Protein AF-A0A2G9XNH6-F1 (afdb_monomer)

Secondary structure (DSSP, 8-state):
-THHHHHHHHHHHHHHTT--HHHHHHHHHHHHH-HHHHHHHHHHHHHTT-S-HHHHHHHHHHHHHHTTTTHHHHHHHHTT--HHHHHHHHHHHHHHHHHHHHHHHHHHHTTS--

Nearest PDB structures (foldseek):
  6een-assembly1_D  TM=4.115E-01  e=9.585E+00  Zea mays
  4yxz-assembly1_A  TM=2.481E-01  e=5.639E+00  synthetic construct

Sequence (114 aa):
GWIRYIV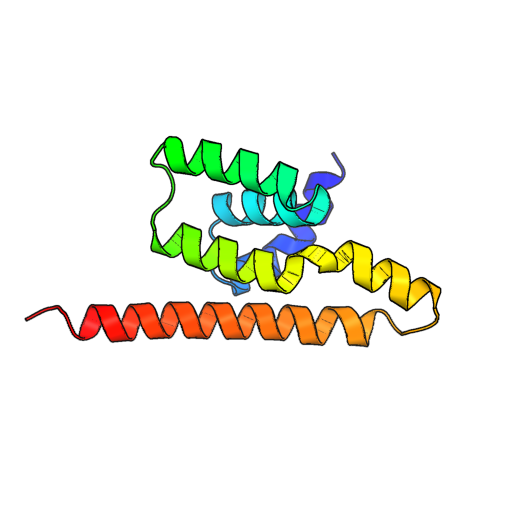ALLAPLLKFMGLDSKLAFLWITAILFGLAYGGSVIMEESKGGRLSKEELETLHLSIGINHSLIEDTLLLVALGLSAFWLYIPRLLMAVVAVHILKLSHNLIQRRWIP

Solvent-accessible surface area (backbone atoms only — not comparable to full-atom values): 6326 Å² total; per-residue (Å²): 114,73,64,59,56,57,47,59,68,46,40,61,59,32,48,70,51,67,40,54,76,70,53,40,51,47,48,51,42,17,49,74,65,29,59,74,54,18,48,52,55,47,49,54,45,45,73,66,69,77,54,55,71,69,57,50,50,48,49,50,55,41,40,66,68,40,50,49,62,58,62,54,41,52,57,42,36,75,72,69,44,64,59,64,78,54,48,53,60,52,54,51,49,33,39,52,53,37,52,50,54,52,48,50,50,56,55,52,56,66,71,71,63,132

Structure (mmCIF, N/CA/C/O backbone):
data_AF-A0A2G9XNH6-F1
#
_entry.id   AF-A0A2G9XNH6-F1
#
loop_
_atom_site.group_PDB
_atom_site.id
_atom_site.type_symbol
_atom_site.label_atom_id
_atom_site.label_alt_id
_atom_site.label_comp_id
_atom_site.label_asym_id
_atom_site.label_entity_id
_atom_site.label_seq_id
_atom_site.pdbx_PDB_ins_code
_atom_site.Cartn_x
_atom_site.Cartn_y
_atom_site.Cartn_z
_atom_site.occupancy
_atom_site.B_iso_or_equiv
_atom_site.auth_seq_id
_atom_site.auth_comp_id
_atom_site.auth_asym_id
_atom_site.auth_atom_id
_atom_site.pdbx_PDB_model_num
ATOM 1 N N . GLY A 1 1 ? -11.834 9.262 -17.228 1.00 56.97 1 GLY A N 1
ATOM 2 C CA . GLY A 1 1 ? -10.473 9.796 -17.038 1.00 56.97 1 GLY A CA 1
ATOM 3 C C . GLY A 1 1 ? -9.503 8.660 -16.783 1.00 56.97 1 GLY A C 1
ATOM 4 O O . GLY A 1 1 ? -9.908 7.677 -16.172 1.00 56.97 1 GLY A O 1
ATOM 5 N N . TRP A 1 2 ? -8.260 8.796 -17.247 1.00 66.62 2 TRP A N 1
ATOM 6 C CA . TRP A 1 2 ? -7.169 7.805 -17.188 1.00 66.62 2 TRP A CA 1
ATOM 7 C C . TRP A 1 2 ? -6.936 7.176 -15.806 1.00 66.62 2 TRP A C 1
ATOM 9 O O . TRP A 1 2 ? -6.585 6.004 -15.710 1.00 66.62 2 TRP A O 1
ATOM 19 N N . ILE A 1 3 ? -7.261 7.910 -14.740 1.00 62.09 3 ILE A N 1
ATOM 20 C CA . ILE A 1 3 ? -7.257 7.432 -13.351 1.00 62.09 3 ILE A CA 1
ATOM 21 C C . ILE A 1 3 ? -8.064 6.135 -13.196 1.00 62.09 3 ILE A C 1
ATOM 23 O O . ILE A 1 3 ? -7.618 5.223 -12.515 1.00 62.09 3 ILE A O 1
ATOM 27 N N . ARG A 1 4 ? -9.207 5.991 -13.883 1.00 64.38 4 ARG A N 1
ATOM 28 C CA . ARG A 1 4 ? -10.025 4.767 -13.807 1.00 64.38 4 ARG A CA 1
ATOM 29 C C . ARG A 1 4 ? -9.301 3.528 -14.342 1.00 64.38 4 ARG A C 1
ATOM 31 O O . ARG A 1 4 ? -9.558 2.444 -13.839 1.00 64.38 4 ARG A O 1
ATOM 38 N N . TYR A 1 5 ? -8.399 3.679 -15.312 1.00 68.56 5 TYR A N 1
ATOM 39 C CA . TYR A 1 5 ? -7.610 2.566 -15.847 1.00 68.56 5 TYR A CA 1
ATOM 40 C C . TYR A 1 5 ? -6.487 2.155 -14.896 1.00 68.56 5 TYR A C 1
ATOM 42 O O . TYR A 1 5 ? -6.309 0.968 -14.648 1.00 68.56 5 TYR A O 1
ATOM 50 N N . ILE A 1 6 ? -5.784 3.127 -14.306 1.00 67.75 6 ILE A N 1
ATOM 51 C CA . ILE A 1 6 ? -4.757 2.868 -13.283 1.00 67.75 6 ILE A CA 1
ATOM 52 C C . ILE A 1 6 ? -5.396 2.198 -12.063 1.00 67.75 6 ILE A C 1
ATOM 54 O O . ILE A 1 6 ? -4.898 1.192 -11.561 1.00 67.75 6 ILE A O 1
ATOM 58 N N . VAL A 1 7 ? -6.556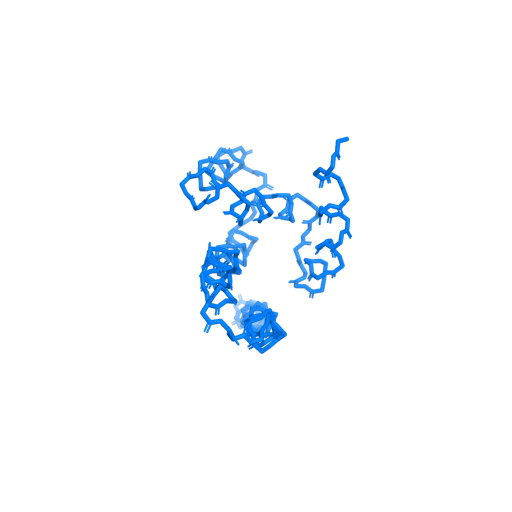 2.709 -11.644 1.00 64.81 7 VAL A N 1
ATOM 59 C CA . VAL A 1 7 ? -7.360 2.115 -10.575 1.00 64.81 7 VAL A CA 1
ATOM 60 C C . VAL A 1 7 ? -7.794 0.701 -10.939 1.00 64.81 7 VAL A C 1
ATOM 62 O O . VAL A 1 7 ? -7.650 -0.184 -10.111 1.00 64.81 7 VAL A O 1
ATOM 65 N N . ALA A 1 8 ? -8.265 0.450 -12.163 1.00 66.81 8 ALA A N 1
ATOM 66 C CA . ALA A 1 8 ? -8.667 -0.889 -12.594 1.00 66.81 8 ALA A CA 1
ATOM 67 C C . ALA A 1 8 ? -7.493 -1.883 -12.664 1.00 66.81 8 ALA A C 1
ATOM 69 O O . ALA A 1 8 ? -7.687 -3.061 -12.378 1.00 66.81 8 ALA A O 1
ATOM 70 N N . LEU A 1 9 ? -6.284 -1.420 -13.001 1.00 70.75 9 LEU A N 1
ATOM 71 C CA . LEU A 1 9 ? -5.078 -2.250 -13.045 1.00 70.75 9 LEU A CA 1
ATOM 72 C C . LEU A 1 9 ? -4.584 -2.627 -11.640 1.00 70.75 9 LEU A C 1
ATOM 74 O O . LEU A 1 9 ? -4.154 -3.755 -11.416 1.00 70.75 9 LEU A O 1
ATOM 78 N N . LEU A 1 10 ? -4.673 -1.695 -10.688 1.00 71.31 10 LEU A N 1
ATOM 79 C CA . LEU A 1 10 ? -4.267 -1.906 -9.294 1.00 71.31 10 LEU A CA 1
ATOM 80 C C . LEU A 1 10 ? -5.378 -2.543 -8.442 1.00 71.31 10 LEU A C 1
ATOM 82 O O . LEU A 1 10 ? -5.094 -3.182 -7.434 1.00 71.31 10 LEU A O 1
ATOM 86 N N . ALA A 1 11 ? -6.640 -2.435 -8.860 1.00 69.88 11 ALA A N 1
ATOM 87 C CA . ALA A 1 11 ? -7.796 -3.027 -8.192 1.00 69.88 11 ALA A CA 1
ATOM 88 C C . ALA A 1 11 ? -7.668 -4.532 -7.888 1.00 69.88 11 ALA A C 1
ATOM 90 O O . ALA A 1 11 ? -8.007 -4.907 -6.765 1.00 69.88 11 ALA A O 1
ATOM 91 N N . PRO A 1 12 ? -7.206 -5.415 -8.799 1.00 73.50 12 PRO A N 1
ATOM 92 C CA . PRO A 1 12 ? -7.037 -6.833 -8.476 1.00 73.50 12 PRO A CA 1
ATOM 93 C C . PRO A 1 12 ? -5.994 -7.062 -7.377 1.00 73.50 12 PRO A C 1
ATOM 95 O O . PRO A 1 12 ? -6.223 -7.883 -6.493 1.00 73.50 12 PRO A O 1
ATOM 98 N N . LEU A 1 13 ? -4.897 -6.299 -7.375 1.00 75.25 13 LEU A N 1
ATOM 99 C CA . LEU A 1 13 ? -3.874 -6.362 -6.331 1.00 75.25 13 LEU A CA 1
ATOM 100 C C . LEU A 1 13 ? -4.428 -5.892 -4.977 1.00 75.25 13 LEU A C 1
ATOM 102 O O . LEU A 1 13 ? -4.232 -6.550 -3.961 1.00 75.25 13 LEU A O 1
ATOM 106 N N . LEU A 1 14 ? -5.183 -4.794 -4.970 1.00 77.00 14 LEU A N 1
ATOM 107 C CA . LEU A 1 14 ? -5.788 -4.235 -3.757 1.00 77.00 14 LEU A CA 1
ATOM 108 C C . LEU A 1 14 ? -6.887 -5.146 -3.194 1.00 77.00 14 LEU A C 1
ATOM 110 O O . LEU A 1 14 ? -6.955 -5.355 -1.982 1.00 77.00 14 LEU A O 1
ATOM 114 N N . LYS A 1 15 ? -7.685 -5.773 -4.068 1.00 75.06 15 LYS A N 1
ATOM 115 C CA . LYS A 1 15 ? -8.609 -6.849 -3.683 1.00 75.06 15 LYS A CA 1
ATOM 116 C C . LYS A 1 15 ? -7.871 -8.044 -3.099 1.00 75.06 15 LYS A C 1
ATOM 118 O O . LYS A 1 15 ? -8.348 -8.616 -2.125 1.00 75.06 15 LYS A O 1
ATOM 123 N N . PHE A 1 16 ? -6.717 -8.407 -3.658 1.00 75.50 16 PHE A N 1
ATOM 124 C CA . PHE A 1 16 ? -5.900 -9.498 -3.132 1.00 75.50 16 PHE A CA 1
ATOM 125 C C . PHE A 1 16 ? -5.336 -9.176 -1.744 1.00 75.50 16 PHE A C 1
ATOM 127 O O . PHE A 1 16 ? -5.315 -10.033 -0.872 1.00 75.50 16 PHE A O 1
ATOM 134 N N . MET A 1 17 ? -4.980 -7.917 -1.486 1.00 70.56 17 MET A N 1
ATOM 135 C CA . MET A 1 17 ? -4.633 -7.421 -0.146 1.00 70.56 17 MET A CA 1
ATOM 136 C C . MET A 1 17 ? -5.854 -7.366 0.793 1.00 70.56 17 MET A C 1
ATOM 138 O O . MET A 1 17 ? -5.725 -7.138 1.992 1.00 70.56 17 MET A O 1
ATOM 142 N N . GLY A 1 18 ? -7.062 -7.604 0.278 1.00 70.31 18 GLY A N 1
ATOM 143 C CA . GLY A 1 18 ? -8.298 -7.594 1.044 1.00 70.31 18 GLY A CA 1
ATOM 144 C C . GLY A 1 18 ? -8.714 -6.195 1.499 1.00 70.31 18 GLY A C 1
ATOM 145 O O . GLY A 1 18 ? -9.337 -6.072 2.555 1.00 70.31 18 GLY A O 1
ATOM 146 N N . LEU A 1 19 ? -8.346 -5.171 0.725 1.00 77.69 19 LEU A N 1
ATOM 147 C CA . LEU A 1 19 ? -8.833 -3.802 0.864 1.00 77.69 19 LEU A CA 1
ATOM 148 C C . LEU A 1 19 ? -10.171 -3.684 0.118 1.00 77.69 19 LEU A C 1
ATOM 150 O O . LEU A 1 19 ? -10.273 -4.051 -1.055 1.00 77.69 19 LEU A O 1
ATOM 154 N N . ASP A 1 20 ? -11.198 -3.175 0.797 1.00 79.19 20 ASP A N 1
ATOM 155 C CA . ASP A 1 20 ? -12.486 -2.867 0.169 1.00 79.19 20 ASP A CA 1
ATOM 156 C C . ASP A 1 20 ? -12.343 -1.715 -0.851 1.00 79.19 20 ASP A C 1
ATOM 158 O O . ASP A 1 20 ? -11.377 -0.953 -0.821 1.00 79.19 20 ASP A O 1
ATOM 162 N N . SER A 1 21 ? -13.308 -1.549 -1.759 1.00 77.12 21 SER A N 1
ATOM 163 C CA . SER A 1 21 ? -13.235 -0.586 -2.876 1.00 77.12 21 SER A CA 1
ATOM 164 C C . SER A 1 21 ? -12.969 0.855 -2.419 1.00 77.12 21 SER A C 1
ATOM 166 O O . SER A 1 21 ? -12.252 1.599 -3.086 1.00 77.12 21 SER A O 1
ATOM 168 N N . LYS A 1 22 ? -13.508 1.239 -1.257 1.00 79.94 22 LYS A N 1
ATOM 169 C CA . LYS A 1 22 ? -13.268 2.539 -0.610 1.00 79.94 22 LYS A CA 1
ATOM 170 C C . LYS A 1 22 ? -11.811 2.692 -0.151 1.00 79.94 22 LYS A C 1
ATOM 172 O O . LYS A 1 22 ? -11.171 3.690 -0.469 1.00 79.94 22 LYS A O 1
ATOM 177 N N . LEU A 1 23 ? -11.256 1.673 0.506 1.00 85.75 23 LEU A N 1
ATOM 178 C CA . LEU A 1 23 ? -9.853 1.633 0.939 1.00 85.75 23 LEU A CA 1
ATOM 179 C C . LEU A 1 23 ? -8.883 1.593 -0.246 1.00 85.75 23 LEU A C 1
ATOM 181 O O . LEU A 1 23 ? -7.831 2.224 -0.204 1.00 85.75 23 LEU A O 1
ATOM 185 N N . ALA A 1 24 ? -9.252 0.898 -1.323 1.00 84.88 24 ALA A N 1
ATOM 186 C CA . ALA A 1 24 ? -8.476 0.860 -2.556 1.00 84.88 24 ALA A CA 1
ATOM 187 C C . ALA A 1 24 ? -8.328 2.259 -3.177 1.00 84.88 24 ALA A C 1
ATOM 189 O O . ALA A 1 24 ? -7.238 2.625 -3.609 1.00 84.88 24 ALA A O 1
ATOM 190 N N . PHE A 1 25 ? -9.396 3.064 -3.176 1.00 85.44 25 PHE A N 1
ATOM 191 C CA . PHE A 1 25 ? -9.330 4.451 -3.638 1.00 85.44 25 PHE A CA 1
ATOM 192 C C . PHE A 1 25 ? -8.371 5.289 -2.780 1.00 85.44 25 PHE A C 1
ATOM 194 O O . PHE A 1 25 ? -7.462 5.916 -3.322 1.00 85.44 25 PHE A O 1
ATOM 201 N N . LEU A 1 26 ? -8.519 5.227 -1.452 1.00 89.44 26 LEU A N 1
ATOM 202 C CA . LEU A 1 26 ? -7.653 5.921 -0.491 1.00 89.44 26 LEU A CA 1
ATOM 203 C C . LEU A 1 26 ? -6.174 5.544 -0.676 1.00 89.44 26 LEU A C 1
ATOM 205 O O . LEU A 1 26 ? -5.305 6.414 -0.760 1.00 89.44 26 LEU A O 1
ATOM 209 N N . TRP A 1 27 ? -5.893 4.252 -0.840 1.00 89.06 27 TRP A N 1
ATOM 210 C CA . TRP A 1 27 ? -4.549 3.746 -1.104 1.00 89.06 27 TRP A CA 1
ATOM 211 C C . TRP A 1 27 ? -3.960 4.329 -2.389 1.00 89.06 27 TRP A C 1
ATOM 213 O O . TRP A 1 27 ? -2.859 4.872 -2.383 1.00 89.06 27 TRP A O 1
ATOM 223 N N . ILE A 1 28 ? -4.714 4.278 -3.489 1.00 85.31 28 ILE A N 1
ATOM 224 C CA . ILE A 1 28 ? -4.257 4.783 -4.788 1.00 85.31 28 ILE A CA 1
ATOM 225 C C . ILE A 1 28 ? -3.984 6.283 -4.715 1.00 85.31 28 ILE A C 1
ATOM 227 O O . ILE A 1 28 ? -2.982 6.741 -5.263 1.00 85.31 28 ILE A O 1
ATOM 231 N N . THR A 1 29 ? -4.830 7.049 -4.018 1.00 87.44 29 THR A N 1
ATOM 232 C CA . THR A 1 29 ? -4.590 8.486 -3.847 1.00 87.44 29 THR A CA 1
ATOM 233 C C . THR A 1 29 ? -3.294 8.768 -3.089 1.00 87.44 29 THR A C 1
ATOM 235 O O . THR A 1 29 ? -2.551 9.655 -3.497 1.00 87.44 29 THR A O 1
ATOM 238 N N . ALA A 1 30 ? -2.964 7.979 -2.062 1.00 89.62 30 ALA A N 1
ATOM 239 C CA . ALA A 1 30 ? -1.719 8.132 -1.313 1.00 89.62 30 ALA A CA 1
ATOM 240 C C . ALA A 1 30 ? -0.471 7.769 -2.129 1.00 89.62 30 ALA A C 1
ATOM 242 O O . ALA A 1 30 ? 0.558 8.421 -1.995 1.00 89.62 30 ALA A O 1
ATOM 243 N N . ILE A 1 31 ? -0.557 6.756 -2.990 1.00 85.69 31 ILE A N 1
ATOM 244 C CA . ILE A 1 31 ? 0.579 6.310 -3.809 1.00 85.69 31 ILE A CA 1
ATOM 245 C C . ILE A 1 31 ? 0.805 7.225 -5.017 1.00 85.69 31 ILE A C 1
ATOM 247 O O . ILE A 1 31 ? 1.946 7.463 -5.397 1.00 85.69 31 ILE A O 1
ATOM 251 N N . LEU A 1 32 ? -0.266 7.751 -5.623 1.00 83.62 32 LEU A N 1
ATOM 252 C CA . LEU A 1 32 ? -0.167 8.624 -6.799 1.00 83.62 32 LEU A CA 1
ATOM 253 C C . LEU A 1 32 ? 0.143 10.080 -6.447 1.00 83.62 32 LEU A C 1
ATOM 255 O O . LEU A 1 32 ? 0.930 10.714 -7.141 1.00 83.62 32 LEU A O 1
ATOM 259 N N . PHE A 1 33 ? -0.499 10.619 -5.409 1.00 85.56 33 PHE A N 1
ATOM 260 C CA . PHE A 1 33 ? -0.369 12.030 -5.020 1.00 85.56 33 PHE A CA 1
ATOM 261 C C . PHE A 1 33 ? 0.532 12.231 -3.794 1.00 85.56 33 PHE A C 1
ATOM 263 O O . PHE A 1 33 ? 0.737 13.361 -3.353 1.00 85.56 33 PHE A O 1
ATOM 270 N N . GLY A 1 34 ? 1.077 11.143 -3.249 1.00 86.69 34 GLY A N 1
ATOM 271 C CA . GLY A 1 34 ? 1.975 11.148 -2.102 1.00 86.69 34 GLY A CA 1
ATOM 272 C C . GLY A 1 34 ? 1.261 11.075 -0.751 1.00 86.69 34 GLY A C 1
ATOM 273 O O . GLY A 1 34 ? 0.060 11.330 -0.614 1.00 86.69 34 GLY A O 1
ATOM 274 N N . LEU A 1 35 ? 2.044 10.748 0.282 1.00 89.12 35 LEU A N 1
ATOM 275 C CA . LEU A 1 35 ? 1.566 10.540 1.653 1.00 89.12 35 LEU A CA 1
ATOM 276 C C . LEU A 1 35 ? 0.878 11.767 2.253 1.00 89.12 35 LEU A C 1
ATOM 278 O O . LEU A 1 35 ? -0.089 11.612 2.992 1.00 89.12 35 LEU A O 1
ATOM 282 N N . ALA A 1 36 ? 1.356 12.974 1.944 1.00 89.31 36 ALA A N 1
ATOM 283 C CA . ALA A 1 36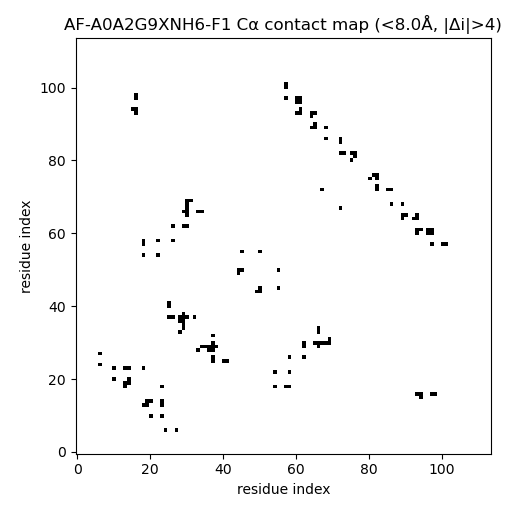 ? 0.777 14.203 2.483 1.00 89.31 36 ALA A CA 1
ATOM 284 C C . ALA A 1 36 ? -0.667 14.407 1.995 1.00 89.31 36 ALA A C 1
ATOM 286 O O . ALA A 1 36 ? -1.555 14.702 2.794 1.00 89.31 36 ALA A O 1
ATOM 287 N N . TYR A 1 37 ? -0.909 14.197 0.697 1.00 89.19 37 TYR A N 1
ATOM 288 C CA . TYR A 1 37 ? -2.243 14.306 0.111 1.00 89.19 37 TYR A CA 1
ATOM 289 C C . TYR A 1 37 ? -3.120 13.100 0.463 1.00 89.19 37 TYR A C 1
ATOM 291 O O . TYR A 1 37 ? -4.252 13.261 0.902 1.00 89.19 37 TYR A O 1
ATOM 299 N N . GLY A 1 38 ? -2.601 11.876 0.340 1.00 90.31 38 GLY A N 1
ATOM 300 C CA . GLY A 1 38 ? -3.350 10.682 0.733 1.00 90.31 38 GLY A CA 1
ATOM 301 C C . GLY A 1 38 ? -3.743 10.697 2.210 1.00 90.31 38 GLY A C 1
ATOM 302 O O . GLY A 1 38 ? -4.869 10.359 2.555 1.00 90.31 38 GLY A O 1
ATOM 303 N N . GLY A 1 39 ? -2.843 11.149 3.082 1.00 90.19 39 GLY A N 1
ATOM 304 C CA . GLY A 1 39 ? -3.076 11.247 4.519 1.00 90.19 39 GLY A CA 1
ATOM 305 C C . GLY A 1 39 ? -4.178 12.236 4.893 1.00 90.19 39 GLY A C 1
ATOM 306 O O . GLY A 1 39 ? -4.956 11.945 5.800 1.00 90.19 39 GLY A O 1
ATOM 307 N N . SER A 1 40 ? -4.304 13.368 4.188 1.00 91.50 40 SER A N 1
ATOM 308 C CA . SER A 1 40 ? -5.400 14.314 4.438 1.00 91.50 40 SER A CA 1
ATOM 309 C C . SER A 1 40 ? -6.756 13.727 4.041 1.00 91.50 40 SER A C 1
ATOM 311 O O . SER A 1 40 ? -7.702 13.813 4.823 1.00 91.50 40 SER A O 1
ATOM 313 N N . VAL A 1 41 ? -6.827 13.039 2.897 1.00 91.31 41 VAL A N 1
ATOM 314 C CA . VAL A 1 41 ? -8.044 12.352 2.436 1.00 91.31 41 VAL A CA 1
ATOM 315 C C . VAL A 1 41 ? -8.420 11.200 3.379 1.00 91.31 41 VAL A C 1
ATOM 317 O O . VAL A 1 41 ? -9.583 11.052 3.747 1.00 91.31 41 VAL A O 1
ATOM 320 N N . ILE A 1 42 ? -7.441 10.418 3.849 1.00 92.06 42 ILE A N 1
ATOM 321 C CA . ILE A 1 42 ? -7.665 9.346 4.836 1.00 92.06 42 ILE A CA 1
ATOM 322 C C . ILE A 1 42 ? -8.163 9.908 6.168 1.00 92.06 42 ILE A C 1
ATOM 324 O O . ILE A 1 42 ? -9.079 9.345 6.769 1.00 92.06 42 ILE A O 1
ATOM 328 N N . MET A 1 43 ? -7.597 11.026 6.626 1.00 90.75 43 MET A N 1
ATOM 329 C CA . MET A 1 43 ? -8.040 11.706 7.842 1.00 90.75 43 MET A CA 1
ATOM 330 C C . MET A 1 43 ? -9.493 12.180 7.725 1.00 90.75 43 MET A C 1
ATOM 332 O O . MET A 1 43 ? -10.260 12.043 8.678 1.00 90.75 43 MET A O 1
ATOM 336 N N . GLU A 1 44 ? -9.882 12.725 6.573 1.00 90.38 44 GLU A N 1
ATOM 337 C CA . GLU A 1 44 ? -11.247 13.192 6.320 1.00 90.38 44 GLU A CA 1
ATOM 338 C C . GLU A 1 44 ? -12.259 12.036 6.320 1.00 90.38 44 GLU A C 1
ATOM 340 O O . GLU A 1 44 ? -13.280 12.106 7.009 1.00 90.38 44 GLU A O 1
ATOM 345 N N . GLU A 1 45 ? -11.937 10.921 5.658 1.00 87.94 45 GLU A N 1
ATOM 346 C CA . GLU A 1 45 ? -12.792 9.726 5.655 1.00 87.94 45 GLU A CA 1
ATOM 347 C C . GLU A 1 45 ? -12.867 9.034 7.025 1.00 87.94 45 GLU A C 1
ATOM 349 O O . GLU A 1 45 ? -13.931 8.553 7.428 1.00 87.94 45 GLU A O 1
ATOM 354 N N . SER A 1 46 ? -11.764 9.037 7.779 1.00 87.62 46 SER A N 1
ATOM 355 C CA . SER A 1 46 ? -11.707 8.514 9.148 1.00 87.62 46 SER A CA 1
ATOM 356 C C . SER A 1 46 ? -12.585 9.325 10.107 1.00 87.62 46 SER A C 1
ATOM 358 O O . SER A 1 46 ? -13.394 8.759 10.844 1.00 87.62 46 SER A O 1
ATOM 360 N N . LYS A 1 47 ? -12.514 10.664 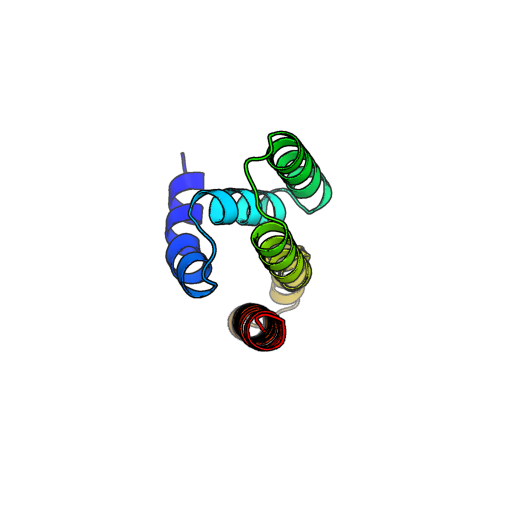10.044 1.00 86.56 47 LYS A N 1
ATOM 361 C CA . LYS A 1 47 ? -13.377 11.559 10.838 1.00 86.56 47 LYS A CA 1
ATOM 362 C C . LYS A 1 47 ? -14.860 11.393 10.517 1.00 86.56 47 LYS A C 1
ATOM 364 O O . LYS A 1 47 ? -15.692 11.591 11.397 1.00 86.56 47 LYS A O 1
ATOM 369 N N . GLY A 1 48 ? -15.189 10.996 9.288 1.00 82.62 48 GLY A N 1
ATOM 370 C CA . GLY A 1 48 ? -16.552 10.661 8.879 1.00 82.62 48 GLY A CA 1
ATOM 371 C C . GLY A 1 48 ? -17.112 9.375 9.502 1.00 82.62 48 GLY A C 1
ATOM 372 O O . GLY A 1 48 ? -18.262 9.041 9.232 1.00 82.62 48 GLY A O 1
ATOM 373 N N . GLY A 1 49 ? -16.327 8.630 10.296 1.00 77.31 49 GLY A N 1
ATOM 374 C CA . GLY A 1 49 ? -16.755 7.382 10.941 1.00 77.31 49 GLY A CA 1
ATOM 375 C C . GLY A 1 49 ? -16.977 6.223 9.964 1.00 77.31 49 GLY A C 1
ATOM 376 O O . GLY A 1 49 ? -17.616 5.233 10.311 1.00 77.31 49 GLY A O 1
ATOM 377 N N . ARG A 1 50 ? -16.477 6.345 8.727 1.00 76.88 50 ARG A N 1
ATOM 378 C CA . ARG A 1 50 ? -16.715 5.389 7.632 1.00 76.88 50 ARG A CA 1
ATOM 379 C C . ARG A 1 50 ? -15.701 4.242 7.572 1.00 76.88 50 ARG A C 1
ATOM 381 O O . ARG A 1 50 ? -15.872 3.348 6.740 1.00 76.88 50 AR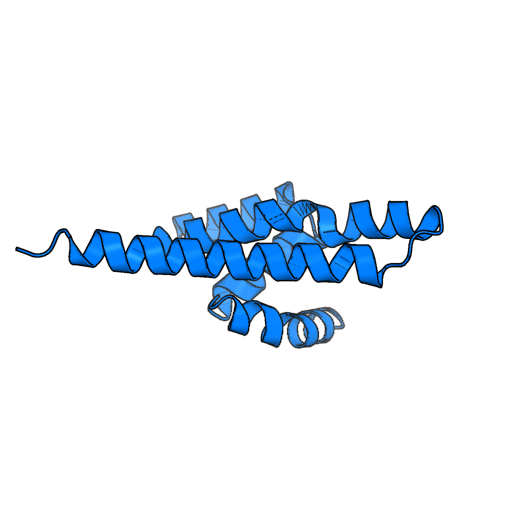G A O 1
ATOM 388 N N . LEU A 1 51 ? -14.674 4.280 8.424 1.00 83.69 51 LEU A N 1
ATOM 389 C CA . LEU A 1 51 ? -13.546 3.347 8.448 1.00 83.69 51 LEU A CA 1
ATOM 390 C C . LEU A 1 51 ? -13.361 2.758 9.852 1.00 83.69 51 LEU A C 1
ATOM 392 O O . LEU A 1 51 ? -13.308 3.495 10.839 1.00 83.69 51 LEU A O 1
ATOM 396 N N . SER A 1 52 ? -13.231 1.435 9.944 1.00 85.44 52 SER A N 1
ATOM 397 C CA . SER A 1 52 ? -12.869 0.757 11.190 1.00 85.44 52 SER A CA 1
ATOM 398 C C . SER A 1 52 ? -11.378 0.944 11.515 1.00 85.44 52 SER A C 1
ATOM 400 O O . SER A 1 52 ? -10.563 1.272 10.647 1.00 85.44 52 SER A O 1
ATOM 402 N N . LYS A 1 53 ? -10.990 0.709 12.776 1.00 83.50 53 LYS A N 1
ATOM 403 C CA . LYS A 1 53 ? -9.572 0.744 13.180 1.00 83.50 53 LYS A CA 1
ATOM 404 C C . LYS A 1 53 ? -8.733 -0.278 12.408 1.00 83.50 53 LYS A C 1
ATOM 406 O O . LYS A 1 53 ? -7.654 0.054 11.934 1.00 83.50 53 LYS A O 1
ATOM 411 N N . GLU A 1 54 ? -9.264 -1.482 12.226 1.00 83.12 54 GLU A N 1
ATOM 412 C CA . GLU A 1 54 ? -8.605 -2.585 11.514 1.00 83.12 54 GLU A CA 1
ATOM 413 C C . GLU A 1 54 ? -8.397 -2.247 10.026 1.00 83.12 54 GLU A C 1
ATOM 415 O O . GLU A 1 54 ? -7.345 -2.534 9.444 1.00 83.12 54 GLU A O 1
ATOM 420 N N . GLU A 1 55 ? -9.384 -1.585 9.412 1.00 86.00 55 GLU A N 1
ATOM 421 C CA . GLU A 1 55 ? -9.314 -1.093 8.034 1.00 86.00 55 GLU A CA 1
ATOM 422 C C . GLU A 1 55 ? -8.243 -0.004 7.876 1.00 86.00 55 GLU A C 1
ATOM 424 O O . GLU A 1 55 ? -7.443 -0.060 6.940 1.00 86.00 55 GLU A O 1
ATOM 429 N N . LEU A 1 56 ? -8.187 0.952 8.810 1.00 88.25 56 LEU A N 1
ATOM 430 C CA . LEU A 1 56 ? -7.182 2.020 8.834 1.00 88.25 56 LEU A CA 1
ATOM 431 C C . LEU A 1 56 ? -5.765 1.486 9.042 1.00 88.25 56 LEU A C 1
ATOM 433 O O . LEU A 1 56 ? -4.840 1.926 8.363 1.00 88.25 56 LEU A O 1
ATOM 437 N N . GLU A 1 57 ? -5.580 0.536 9.954 1.00 87.38 57 GLU A N 1
ATOM 438 C CA . GLU A 1 57 ? -4.276 -0.082 10.199 1.00 87.38 57 GLU A CA 1
ATOM 439 C C . GLU A 1 57 ? -3.782 -0.852 8.976 1.00 87.38 57 GLU A C 1
ATOM 441 O O . GLU A 1 57 ? -2.640 -0.674 8.549 1.00 87.38 57 GLU A O 1
ATOM 446 N N . THR A 1 58 ? -4.660 -1.648 8.358 1.00 86.50 58 THR A N 1
ATOM 447 C CA . THR A 1 58 ? -4.331 -2.388 7.133 1.00 86.50 58 THR A CA 1
ATOM 448 C C . THR A 1 58 ? -3.967 -1.436 5.991 1.00 86.50 58 THR A C 1
ATOM 450 O O . THR A 1 58 ? -2.985 -1.654 5.273 1.00 86.50 58 THR A O 1
ATOM 453 N N . LEU A 1 59 ? -4.731 -0.350 5.841 1.00 89.81 59 LEU A N 1
ATOM 454 C CA . LEU A 1 59 ? -4.481 0.686 4.848 1.00 89.81 59 LEU A CA 1
ATOM 455 C C . LEU A 1 59 ? -3.122 1.355 5.074 1.00 89.81 59 LEU A C 1
ATOM 457 O O . LEU A 1 59 ? -2.289 1.336 4.168 1.00 89.81 59 LEU A O 1
ATOM 461 N N . HIS A 1 60 ? -2.868 1.883 6.275 1.00 89.81 60 HIS A N 1
ATOM 462 C CA . HIS A 1 60 ? -1.622 2.571 6.611 1.00 89.81 60 HIS A CA 1
ATOM 463 C C . HIS A 1 60 ? -0.396 1.668 6.497 1.00 89.81 60 HIS A C 1
ATOM 465 O O . HIS A 1 60 ? 0.609 2.104 5.942 1.00 89.81 60 HIS A O 1
ATOM 471 N N . LEU A 1 61 ? -0.472 0.415 6.959 1.00 88.00 61 LEU A N 1
ATOM 472 C CA . LEU A 1 61 ? 0.626 -0.542 6.824 1.00 88.00 61 LEU A CA 1
ATOM 473 C C . LEU A 1 61 ? 0.986 -0.743 5.349 1.00 88.00 61 LEU A C 1
ATOM 475 O O . LEU A 1 61 ? 2.154 -0.683 4.967 1.00 88.00 61 LEU A O 1
ATOM 479 N N . SER A 1 62 ? -0.024 -0.935 4.500 1.00 87.00 62 SER A N 1
ATOM 480 C CA . SER A 1 62 ? 0.217 -1.164 3.080 1.00 87.00 62 SER A CA 1
ATOM 481 C C . SER A 1 62 ? 0.706 0.080 2.335 1.00 87.00 62 SER A C 1
ATOM 483 O O . SER A 1 62 ? 1.537 -0.045 1.434 1.00 87.00 62 SER A O 1
ATOM 485 N N . ILE A 1 63 ? 0.223 1.270 2.708 1.00 90.00 63 ILE A N 1
ATOM 486 C CA . ILE A 1 63 ? 0.709 2.547 2.180 1.00 90.00 63 ILE A CA 1
ATOM 487 C C . ILE A 1 63 ? 2.156 2.751 2.620 1.00 90.00 63 ILE A C 1
ATOM 489 O O . ILE A 1 63 ? 2.993 3.053 1.783 1.00 90.00 63 ILE A O 1
ATOM 493 N N . GLY A 1 64 ? 2.482 2.516 3.892 1.00 86.62 64 GLY A N 1
ATOM 494 C CA . GLY A 1 64 ? 3.838 2.658 4.420 1.00 86.62 64 GLY A CA 1
ATOM 495 C C . GLY A 1 64 ? 4.854 1.780 3.690 1.00 86.62 64 GLY A C 1
ATOM 496 O O . GLY A 1 64 ? 5.945 2.242 3.374 1.00 86.62 64 GLY A O 1
ATOM 497 N N . ILE A 1 65 ? 4.488 0.549 3.325 1.00 85.62 65 ILE A N 1
ATOM 498 C CA . ILE A 1 65 ? 5.374 -0.336 2.548 1.00 85.62 65 ILE A CA 1
ATOM 499 C C . ILE A 1 65 ? 5.556 0.164 1.104 1.00 85.62 65 ILE A C 1
ATOM 501 O O . ILE A 1 65 ? 6.632 0.016 0.528 1.00 85.62 65 ILE A O 1
ATOM 505 N N . ASN A 1 66 ? 4.525 0.777 0.516 1.00 85.75 66 ASN A N 1
ATOM 506 C CA . ASN A 1 66 ? 4.522 1.174 -0.894 1.00 85.75 66 ASN A CA 1
ATOM 507 C C . ASN A 1 66 ? 4.700 2.681 -1.133 1.00 85.75 66 ASN A C 1
ATOM 509 O O . ASN A 1 66 ? 4.636 3.100 -2.282 1.00 85.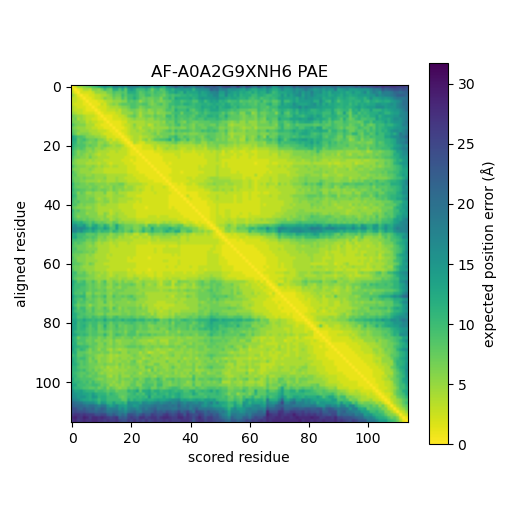75 66 ASN A O 1
ATOM 513 N N . HIS A 1 67 ? 4.923 3.499 -0.105 1.00 82.94 67 HIS A N 1
ATOM 514 C CA . HIS A 1 67 ? 4.792 4.961 -0.188 1.00 82.94 67 HIS A CA 1
ATOM 515 C C . HIS A 1 67 ? 5.637 5.626 -1.283 1.00 82.94 67 HIS A C 1
ATOM 517 O O . HIS A 1 67 ? 5.221 6.641 -1.831 1.00 82.94 67 HIS A O 1
ATOM 523 N N . SER A 1 68 ? 6.756 5.009 -1.655 1.00 82.00 68 SER A N 1
ATOM 524 C CA . SER A 1 68 ? 7.637 5.468 -2.732 1.00 82.00 68 SER A CA 1
ATOM 525 C C . SER A 1 68 ? 7.726 4.475 -3.894 1.00 82.00 68 SER A C 1
ATOM 527 O O . SER A 1 68 ? 8.720 4.430 -4.610 1.00 82.00 68 SER A O 1
ATOM 529 N N . LEU A 1 69 ? 6.701 3.640 -4.108 1.00 83.06 69 LEU A N 1
ATOM 530 C CA . LEU A 1 69 ? 6.693 2.627 -5.172 1.00 83.06 69 LEU A CA 1
ATOM 531 C C . LEU A 1 69 ? 6.861 3.256 -6.564 1.00 83.06 69 LEU A C 1
ATOM 533 O O . LEU A 1 69 ? 7.440 2.629 -7.446 1.00 83.06 69 LEU A O 1
ATOM 537 N N . ILE A 1 70 ? 6.366 4.477 -6.773 1.00 81.69 70 ILE A N 1
ATOM 538 C CA . ILE A 1 70 ? 6.511 5.191 -8.047 1.00 81.69 70 ILE A CA 1
ATOM 539 C C . ILE A 1 70 ? 7.833 5.958 -8.082 1.00 81.69 70 ILE A C 1
ATOM 541 O O . ILE A 1 70 ? 8.619 5.750 -9.000 1.00 81.69 70 ILE A O 1
ATOM 545 N N . GLU A 1 71 ? 8.086 6.800 -7.080 1.00 84.38 71 GLU A N 1
ATOM 546 C CA . GLU A 1 71 ? 9.249 7.693 -7.030 1.00 84.38 71 GLU A CA 1
ATOM 547 C C . GLU A 1 71 ? 10.582 6.930 -6.998 1.00 84.38 71 GLU A C 1
ATOM 549 O O . GLU A 1 71 ? 11.387 7.086 -7.918 1.00 84.38 71 GLU A O 1
ATOM 554 N N . ASP A 1 72 ? 10.786 6.031 -6.023 1.00 84.25 72 ASP A N 1
ATOM 555 C CA . ASP A 1 72 ? 12.029 5.250 -5.901 1.00 84.25 72 ASP A CA 1
ATOM 556 C C . ASP A 1 72 ? 12.265 4.394 -7.145 1.00 84.25 72 ASP A C 1
ATOM 558 O O . ASP A 1 72 ? 13.385 4.288 -7.646 1.00 84.25 72 ASP A O 1
ATOM 562 N N . THR A 1 73 ? 11.207 3.747 -7.644 1.00 85.19 73 THR A N 1
ATOM 563 C CA . THR A 1 73 ? 11.339 2.826 -8.773 1.00 85.19 73 THR A CA 1
ATOM 564 C C . THR A 1 73 ? 11.673 3.579 -10.047 1.00 85.19 73 THR A C 1
ATOM 566 O O . THR A 1 73 ? 12.514 3.119 -10.811 1.00 85.19 73 THR A O 1
ATOM 569 N N . LEU A 1 74 ? 11.072 4.749 -10.275 1.00 85.94 74 LEU A N 1
ATOM 570 C CA . LEU A 1 74 ? 11.379 5.563 -11.444 1.00 85.94 74 LEU A CA 1
ATOM 571 C C . LEU A 1 74 ? 12.823 6.081 -11.399 1.00 85.94 74 LEU A C 1
ATOM 573 O O . LEU A 1 74 ? 13.518 6.019 -12.413 1.00 85.94 74 LEU A O 1
ATOM 577 N N . LEU A 1 75 ? 13.295 6.512 -10.224 1.00 88.69 75 LEU A N 1
ATOM 578 C CA . LEU A 1 75 ? 14.685 6.928 -10.017 1.00 88.69 75 LEU A CA 1
ATOM 579 C C . LEU A 1 75 ? 15.672 5.778 -10.272 1.00 88.69 75 LEU A C 1
ATOM 581 O O . LEU A 1 75 ? 16.652 5.950 -10.993 1.00 88.69 75 LEU A O 1
ATOM 585 N N . LEU A 1 76 ? 15.408 4.585 -9.736 1.00 88.12 76 LEU A N 1
ATOM 586 C CA . LEU A 1 76 ? 16.281 3.416 -9.897 1.00 88.12 76 LEU A CA 1
ATOM 587 C C . LEU A 1 76 ? 16.243 2.840 -11.320 1.00 88.12 76 LEU A C 1
ATOM 589 O O . LEU A 1 76 ? 17.268 2.393 -11.834 1.00 88.12 76 LEU A O 1
ATOM 593 N N . VAL A 1 77 ? 15.093 2.888 -11.992 1.00 89.94 77 VAL A N 1
ATOM 594 C CA . VAL A 1 77 ? 14.986 2.517 -13.411 1.00 89.94 77 VAL A CA 1
ATOM 595 C C . VAL A 1 77 ? 15.766 3.491 -14.287 1.00 89.94 77 VAL A C 1
ATOM 597 O O . VAL A 1 77 ? 16.452 3.055 -15.210 1.00 89.94 77 VAL A O 1
ATOM 600 N N . ALA A 1 78 ? 15.740 4.790 -13.974 1.00 91.06 78 ALA A N 1
ATOM 601 C CA . ALA A 1 78 ? 16.572 5.776 -14.663 1.00 91.06 78 ALA A CA 1
ATOM 602 C C . ALA A 1 78 ? 18.081 5.505 -14.485 1.00 91.06 78 ALA A C 1
ATOM 604 O O . ALA A 1 78 ? 18.867 5.826 -15.372 1.00 91.06 78 ALA A O 1
ATOM 605 N N . LEU A 1 79 ? 18.480 4.854 -13.386 1.00 91.50 79 LEU A N 1
ATOM 606 C CA . LE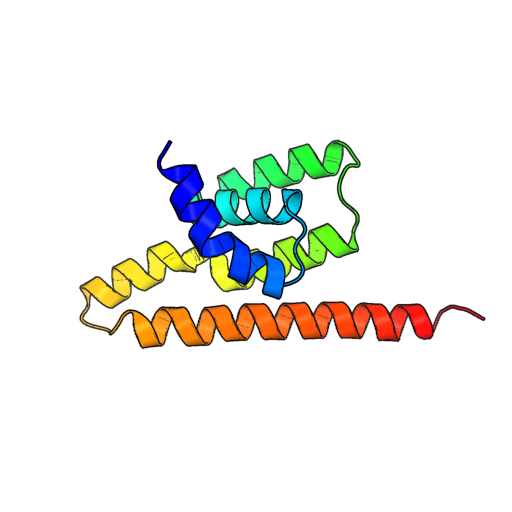U A 1 79 ? 19.848 4.381 -13.137 1.00 91.50 79 LEU A CA 1
ATOM 607 C C . LEU A 1 79 ? 20.171 3.028 -13.807 1.00 91.50 79 LEU A C 1
ATOM 609 O O . LEU A 1 79 ? 21.260 2.492 -13.617 1.00 91.50 79 LEU A O 1
ATOM 613 N N . GLY A 1 80 ? 19.249 2.470 -14.598 1.00 90.19 80 GLY A N 1
ATOM 614 C CA . GLY A 1 80 ? 19.450 1.237 -15.363 1.00 90.19 80 GLY A CA 1
ATOM 615 C C . GLY A 1 80 ? 19.056 -0.050 -14.635 1.00 90.19 80 GLY A C 1
ATOM 616 O O . GLY A 1 80 ? 19.296 -1.138 -15.159 1.00 90.19 80 GLY A O 1
ATOM 617 N N . LEU A 1 81 ? 18.438 0.031 -13.450 1.00 89.88 81 LEU A N 1
ATOM 618 C CA . LEU A 1 81 ? 17.902 -1.153 -12.776 1.00 89.88 81 LEU A CA 1
ATOM 619 C C . LEU A 1 81 ? 16.583 -1.602 -13.415 1.00 89.88 81 LEU A C 1
ATOM 621 O O . LEU A 1 81 ? 15.769 -0.801 -13.868 1.00 89.88 81 LEU A O 1
ATOM 625 N N . SER A 1 82 ? 16.328 -2.911 -13.426 1.00 88.50 82 SER A N 1
ATOM 626 C CA . SER A 1 82 ? 15.078 -3.418 -13.990 1.00 88.50 82 SER A CA 1
ATOM 627 C C . SER A 1 82 ? 13.886 -3.067 -13.093 1.00 88.50 82 SER A C 1
ATOM 629 O O . SER A 1 82 ? 13.892 -3.383 -11.900 1.00 88.50 82 SER A O 1
ATOM 631 N N . ALA A 1 83 ? 12.815 -2.543 -13.686 1.00 82.19 83 ALA A N 1
ATOM 632 C CA . ALA A 1 83 ? 11.565 -2.259 -12.982 1.00 82.19 83 ALA A CA 1
ATOM 633 C C . ALA A 1 83 ? 10.963 -3.508 -12.308 1.00 82.19 83 ALA A C 1
ATOM 635 O O . ALA A 1 83 ? 10.409 -3.427 -11.214 1.00 82.19 83 ALA A O 1
ATOM 636 N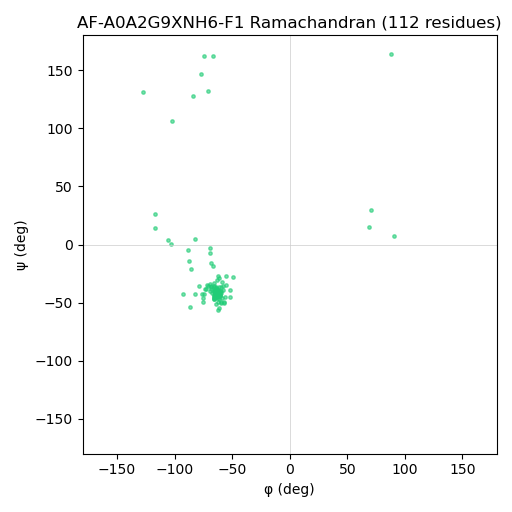 N . PHE A 1 84 ? 11.101 -4.680 -12.937 1.00 84.19 84 PHE A N 1
ATOM 637 C CA . PHE A 1 84 ? 10.535 -5.937 -12.441 1.00 84.19 84 PHE A CA 1
ATOM 638 C C . PHE A 1 84 ? 11.023 -6.288 -11.027 1.00 84.19 84 PHE A C 1
ATOM 640 O O . PHE A 1 84 ? 10.211 -6.523 -10.132 1.00 84.19 84 PHE A O 1
ATOM 647 N N . TRP A 1 85 ? 12.341 -6.257 -10.810 1.00 84.19 85 TRP A N 1
ATOM 648 C CA . TRP A 1 85 ? 12.954 -6.570 -9.515 1.00 84.19 85 TRP A CA 1
ATOM 649 C C . TRP A 1 85 ? 12.653 -5.536 -8.424 1.00 84.19 85 TRP A C 1
ATOM 651 O O . TRP A 1 85 ? 12.823 -5.833 -7.246 1.00 84.19 85 TRP A O 1
ATOM 661 N N . LEU A 1 86 ? 12.175 -4.348 -8.792 1.00 84.50 86 LEU A N 1
ATOM 662 C CA . LEU A 1 86 ? 11.829 -3.284 -7.850 1.00 84.50 86 LEU A CA 1
ATOM 663 C C . LEU A 1 86 ? 10.351 -3.345 -7.446 1.00 84.50 86 LEU A C 1
ATOM 665 O O . LEU A 1 86 ? 10.030 -3.246 -6.261 1.00 84.50 86 LEU A O 1
ATOM 669 N N . TYR A 1 87 ? 9.453 -3.581 -8.409 1.00 81.88 87 TYR A N 1
ATOM 670 C CA . TYR A 1 87 ? 8.016 -3.668 -8.147 1.00 81.88 87 TYR A CA 1
ATOM 671 C C . TYR A 1 87 ? 7.619 -4.985 -7.471 1.00 81.88 87 TYR A C 1
ATOM 673 O O . TYR A 1 87 ? 6.916 -4.968 -6.462 1.00 81.88 87 TYR A O 1
ATOM 681 N N . ILE A 1 88 ? 8.055 -6.134 -7.999 1.00 84.31 88 ILE A N 1
ATOM 682 C CA . ILE A 1 88 ? 7.501 -7.437 -7.594 1.00 84.31 88 ILE A CA 1
ATOM 683 C C . ILE A 1 88 ? 7.774 -7.773 -6.120 1.00 84.31 88 ILE A C 1
ATOM 685 O O . ILE A 1 88 ? 6.811 -8.069 -5.408 1.00 84.31 88 ILE A O 1
ATOM 689 N N . PRO A 1 89 ? 9.014 -7.691 -5.601 1.00 86.44 89 PRO A N 1
ATOM 690 C CA . PRO A 1 89 ? 9.282 -8.036 -4.206 1.00 86.44 89 PRO A CA 1
ATOM 691 C C . PRO A 1 89 ? 8.566 -7.108 -3.221 1.00 86.44 89 PRO A C 1
ATOM 693 O O . PRO A 1 89 ? 8.058 -7.575 -2.204 1.00 86.44 89 PRO A O 1
ATOM 696 N N . ARG A 1 90 ? 8.470 -5.806 -3.538 1.00 82.94 90 ARG A N 1
ATOM 697 C CA . ARG A 1 90 ? 7.776 -4.816 -2.696 1.00 82.94 90 ARG A CA 1
ATOM 698 C C . ARG A 1 90 ? 6.277 -5.092 -2.625 1.00 82.94 90 ARG A C 1
ATOM 700 O O . ARG A 1 90 ? 5.720 -5.147 -1.529 1.00 82.94 90 ARG A O 1
ATOM 707 N N . LEU A 1 91 ? 5.639 -5.337 -3.770 1.00 81.44 91 LEU A N 1
ATOM 708 C CA . LEU A 1 91 ? 4.216 -5.673 -3.813 1.00 81.44 91 LEU A CA 1
ATOM 709 C C . LEU A 1 91 ? 3.928 -6.989 -3.080 1.00 81.44 91 LEU A C 1
ATOM 711 O O . LEU A 1 91 ? 2.978 -7.058 -2.301 1.00 81.44 91 LEU A O 1
ATOM 715 N N . LEU A 1 92 ? 4.775 -8.007 -3.261 1.00 85.62 92 LEU A N 1
ATOM 716 C CA . LEU A 1 92 ? 4.663 -9.267 -2.523 1.00 85.62 92 LEU A CA 1
ATOM 717 C C . LEU A 1 92 ? 4.813 -9.056 -1.013 1.00 85.62 92 LEU A C 1
ATOM 719 O O . LEU A 1 92 ? 4.017 -9.588 -0.243 1.00 85.62 92 LEU A O 1
ATOM 723 N N . MET A 1 93 ? 5.780 -8.248 -0.577 1.00 84.12 93 MET A N 1
ATOM 724 C CA . MET A 1 93 ? 5.982 -7.962 0.842 1.00 84.12 93 MET A CA 1
ATOM 725 C C . MET A 1 93 ? 4.793 -7.215 1.453 1.00 84.12 93 MET A C 1
ATOM 727 O O . MET A 1 93 ? 4.372 -7.547 2.559 1.00 84.12 93 MET A O 1
ATOM 731 N N . ALA A 1 94 ? 4.197 -6.273 0.720 1.00 81.81 94 ALA A N 1
ATOM 732 C CA . ALA A 1 94 ? 2.984 -5.585 1.152 1.00 81.81 94 ALA A CA 1
ATOM 733 C C . ALA A 1 94 ? 1.800 -6.546 1.313 1.00 81.81 94 ALA A C 1
ATOM 735 O O . ALA A 1 94 ? 1.092 -6.497 2.318 1.00 81.81 94 ALA A O 1
ATOM 736 N N . VAL A 1 95 ? 1.613 -7.452 0.351 1.00 82.88 95 VAL A N 1
ATOM 737 C CA . VAL A 1 95 ? 0.586 -8.497 0.415 1.00 82.88 95 VAL A CA 1
ATOM 738 C C . VAL A 1 95 ? 0.800 -9.394 1.633 1.00 82.88 95 VAL A C 1
ATOM 740 O O . VAL A 1 95 ? -0.141 -9.612 2.396 1.00 82.88 95 VAL A O 1
ATOM 743 N N . VAL A 1 96 ? 2.023 -9.890 1.840 1.00 86.50 96 VAL A N 1
ATOM 744 C CA . VAL A 1 96 ? 2.364 -10.769 2.968 1.00 86.50 96 VAL A CA 1
ATOM 745 C C . VAL A 1 96 ? 2.150 -10.053 4.301 1.00 86.50 96 VAL A C 1
ATOM 747 O O . VAL A 1 96 ? 1.502 -10.605 5.186 1.00 86.50 96 VAL A O 1
ATOM 750 N N . ALA A 1 97 ? 2.617 -8.812 4.435 1.00 84.81 97 ALA A N 1
ATOM 751 C CA . ALA A 1 97 ? 2.461 -8.025 5.655 1.00 84.81 97 ALA A CA 1
ATOM 752 C C . ALA A 1 97 ? 0.984 -7.798 6.015 1.00 84.81 97 ALA A C 1
ATOM 754 O O . ALA A 1 97 ? 0.592 -7.986 7.165 1.00 84.81 97 ALA A O 1
ATOM 755 N N . VAL A 1 98 ? 0.148 -7.464 5.027 1.00 83.19 98 VAL A N 1
ATOM 756 C CA . VAL A 1 98 ? -1.297 -7.298 5.229 1.00 83.19 98 VAL A CA 1
ATOM 757 C C . VAL A 1 98 ? -1.963 -8.611 5.644 1.00 83.19 98 VAL A C 1
ATOM 759 O O . VAL A 1 98 ? -2.779 -8.620 6.567 1.00 83.19 98 VAL A O 1
ATOM 762 N N . HIS A 1 99 ? -1.603 -9.734 5.018 1.00 83.75 99 HIS A N 1
ATOM 763 C CA . HIS A 1 99 ? -2.144 -11.040 5.402 1.00 83.75 99 HIS A CA 1
ATOM 764 C C . HIS A 1 99 ? -1.727 -11.444 6.818 1.00 83.75 99 HIS A C 1
ATOM 766 O O . HIS A 1 99 ? -2.559 -11.953 7.568 1.00 83.75 99 HIS A O 1
ATOM 772 N N . ILE A 1 100 ? -0.478 -11.177 7.212 1.00 85.44 100 ILE A N 1
ATOM 773 C CA . ILE A 1 100 ? 0.005 -11.414 8.579 1.00 85.44 100 ILE A CA 1
ATOM 774 C C . ILE A 1 100 ? -0.771 -10.552 9.578 1.00 85.44 100 ILE A C 1
ATOM 776 O O . ILE A 1 100 ? -1.193 -11.072 10.606 1.00 85.44 100 ILE A O 1
ATOM 780 N N . LEU A 1 101 ? -1.013 -9.273 9.272 1.00 84.19 101 LEU A N 1
ATOM 781 C CA . LEU A 1 101 ? -1.779 -8.371 10.138 1.00 84.19 101 LEU A CA 1
ATOM 782 C C . LEU A 1 101 ? -3.245 -8.812 10.283 1.00 84.19 101 LEU A C 1
ATOM 784 O O . LEU A 1 101 ? -3.808 -8.793 11.375 1.00 84.19 101 LEU A O 1
ATOM 788 N N . LYS A 1 102 ? -3.879 -9.250 9.190 1.00 81.44 102 LYS A N 1
ATOM 789 C CA . LYS A 1 102 ? -5.233 -9.818 9.256 1.00 81.44 102 LYS A CA 1
ATOM 790 C C . LYS A 1 102 ? -5.262 -11.115 10.055 1.00 81.44 102 LYS A C 1
ATOM 792 O O . LYS A 1 102 ? -6.192 -11.347 10.824 1.00 81.44 102 LYS A O 1
ATOM 797 N N . LEU A 1 103 ? -4.254 -11.968 9.883 1.00 83.56 103 LEU A N 1
ATOM 798 C CA . LEU A 1 103 ? -4.143 -13.209 10.637 1.00 83.56 103 LEU A CA 1
ATOM 799 C C . LEU A 1 103 ? -3.922 -12.932 12.128 1.00 83.56 103 LEU A C 1
ATOM 801 O O . LEU A 1 103 ? -4.577 -13.564 12.952 1.00 83.56 103 LEU A O 1
ATOM 805 N N . SER A 1 104 ? -3.061 -11.976 12.485 1.00 79.31 104 SER A N 1
ATOM 806 C CA . SER A 1 104 ? -2.834 -11.594 13.879 1.00 79.31 104 SER A CA 1
ATOM 807 C C . SER A 1 104 ? -4.101 -11.020 14.509 1.00 79.31 104 SER A C 1
ATOM 809 O O . SER A 1 104 ? -4.444 -11.439 15.610 1.00 79.31 104 SER A O 1
ATOM 811 N N . HIS A 1 105 ? -4.859 -10.181 13.794 1.00 78.75 105 HIS A N 1
ATOM 812 C CA . HIS A 1 105 ? -6.175 -9.725 14.249 1.00 78.75 105 HIS A CA 1
ATOM 813 C C . HIS A 1 105 ? -7.125 -10.891 14.513 1.00 78.75 105 HIS A C 1
ATOM 815 O O . HIS A 1 105 ? -7.685 -10.983 15.601 1.00 78.75 105 HIS A O 1
ATOM 821 N N . ASN A 1 106 ? -7.255 -11.828 13.571 1.00 74.75 106 ASN A N 1
ATOM 822 C CA . ASN A 1 106 ? -8.118 -13.000 13.738 1.00 74.75 106 ASN A CA 1
ATOM 823 C C . ASN A 1 106 ? -7.692 -13.890 14.921 1.00 74.75 106 ASN A C 1
ATOM 825 O O . ASN A 1 106 ? -8.542 -14.448 15.615 1.00 74.75 106 ASN A O 1
ATOM 829 N N . LEU A 1 107 ? -6.386 -14.028 15.167 1.00 72.25 107 LEU A N 1
ATOM 830 C CA . LEU A 1 107 ? -5.844 -14.800 16.289 1.00 72.25 107 LEU A CA 1
ATOM 831 C C . LEU A 1 107 ? -6.031 -14.087 17.636 1.00 72.25 107 LEU A C 1
ATOM 833 O O . LEU A 1 107 ? -6.328 -14.740 18.635 1.00 72.25 107 LEU A O 1
ATOM 837 N N . ILE A 1 108 ? -5.879 -12.762 17.668 1.00 68.75 108 ILE A N 1
ATOM 838 C CA . ILE A 1 108 ? -6.034 -11.941 18.874 1.00 68.75 108 ILE A CA 1
ATOM 839 C C . ILE A 1 108 ? -7.517 -11.803 19.242 1.00 68.75 108 ILE A C 1
ATOM 841 O O . ILE A 1 108 ? -7.865 -11.997 20.404 1.00 68.75 108 ILE A O 1
ATOM 845 N N . GLN A 1 109 ? -8.401 -11.580 18.265 1.00 61.28 109 GLN A N 1
ATOM 846 C CA . GLN A 1 109 ? -9.858 -11.561 18.454 1.00 61.28 109 GLN A CA 1
ATOM 847 C C . GLN A 1 109 ? -10.375 -12.911 18.983 1.00 61.28 109 GLN A C 1
ATOM 849 O O . GLN A 1 109 ? -11.182 -12.943 19.907 1.00 61.28 109 GLN A O 1
ATOM 854 N N . ARG A 1 110 ? -9.840 -14.044 18.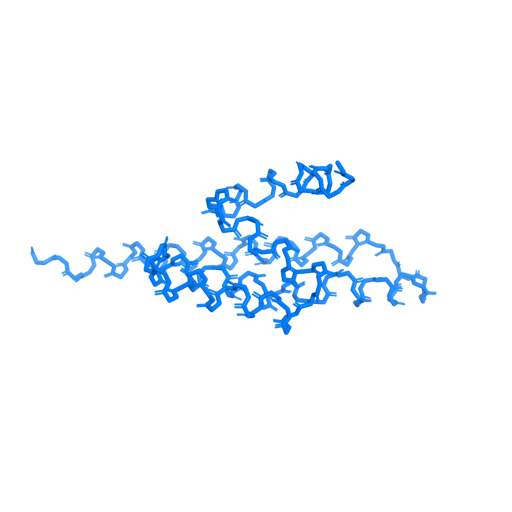498 1.00 55.59 110 ARG A N 1
ATOM 855 C CA . ARG A 1 110 ? -10.167 -15.388 19.023 1.00 55.59 110 ARG A CA 1
ATOM 856 C C . ARG A 1 110 ? -9.697 -15.647 20.459 1.00 55.59 110 ARG A C 1
ATOM 858 O O . ARG A 1 110 ? -10.187 -16.580 21.083 1.00 55.59 110 ARG A O 1
ATOM 865 N N . ARG A 1 111 ? -8.746 -14.866 20.980 1.00 52.75 111 ARG A N 1
ATOM 866 C CA . ARG A 1 111 ? -8.199 -15.006 22.342 1.00 52.75 111 ARG A CA 1
ATOM 867 C C . ARG A 1 111 ? -9.010 -14.224 23.391 1.00 52.75 111 ARG A C 1
ATOM 869 O O . ARG A 1 111 ? -8.803 -14.445 24.577 1.00 52.75 111 ARG A O 1
ATOM 876 N N . TRP A 1 112 ? -9.894 -13.317 22.964 1.00 47.53 112 TRP A N 1
ATOM 877 C CA . TRP A 1 112 ? -10.618 -12.367 23.825 1.00 47.53 112 TRP A CA 1
ATOM 878 C C . TRP A 1 112 ? -12.146 -12.552 23.836 1.00 47.53 112 TRP A C 1
ATOM 880 O O . TRP A 1 112 ? -12.861 -11.686 24.335 1.00 47.53 112 TRP A O 1
ATOM 890 N N . ILE A 1 113 ? -12.651 -13.680 23.331 1.00 48.88 113 ILE A N 1
ATOM 891 C CA . ILE A 1 113 ? -14.043 -14.102 23.539 1.00 48.88 113 ILE A CA 1
ATOM 892 C C . ILE A 1 113 ? -14.016 -15.191 24.626 1.00 48.88 113 ILE A C 1
ATOM 894 O O . ILE A 1 113 ? -13.512 -16.278 24.333 1.00 48.88 113 ILE A O 1
ATOM 898 N N . PRO A 1 114 ? -14.446 -14.906 25.873 1.00 48.28 114 PRO A N 1
ATOM 899 C CA . PRO A 1 114 ? -14.700 -15.947 26.867 1.00 48.28 114 PRO A CA 1
ATOM 900 C C . PRO A 1 114 ? -15.868 -16.853 26.456 1.00 48.28 114 PRO A C 1
ATOM 902 O O . PRO A 1 114 ? -16.804 -16.356 25.786 1.00 48.28 114 PRO A O 1
#

Foldseek 3Di:
DCVVVVLVVCVVLCVLLVQDSVLSVLLSCCQVVHVVRSVVVLVVCVVVVNADPLNSVLSVLLCVLCRCVPPVLVVVVVVVDDSCVSNPVSSVVSSVVSVVSVVVVVVVVVVPDD

pLDDT: mean 80.91, std 9.93, range [47.53, 92.06]

Mean predicted aligned error: 7.14 Å

Radius of gyration: 15.35 Å; Cα contacts (8 Å, |Δi|>4): 80; chains: 1; bounding box: 37×30×44 Å